Protein AF-A0A125QAC5-F1 (afdb_monomer_lite)

Sequence (75 aa):
MTPSEFSAAVVVARMSASDIQELLGIDERTRSQLASGEKPVPRCVALCLWLMAAYGVSILEARVLAEDPRVAKSP

pLDDT: mean 83.13, std 10.82, range [41.25, 91.44]

Radius of gyration: 12.72 Å; chains: 1; bounding box: 22×23×38 Å

Structure (mmCIF, N/CA/C/O backbone):
data_AF-A0A125QAC5-F1
#
_entry.id   AF-A0A125QAC5-F1
#
loop_
_atom_site.group_PDB
_atom_site.id
_atom_site.type_symbol
_atom_site.label_atom_id
_atom_site.label_alt_id
_atom_site.label_comp_id
_atom_site.label_asym_id
_atom_site.label_entity_id
_atom_site.label_seq_id
_atom_site.pdbx_PDB_ins_code
_atom_site.Cartn_x
_atom_site.Cartn_y
_atom_site.Cartn_z
_atom_site.occupancy
_atom_site.B_iso_or_equiv
_atom_site.auth_seq_id
_atom_site.auth_comp_id
_atom_site.auth_asym_id
_atom_site.auth_atom_id
_atom_site.pdbx_PDB_model_num
ATOM 1 N N . MET A 1 1 ? -10.682 -5.660 2.396 1.00 82.31 1 MET A N 1
ATOM 2 C CA . MET A 1 1 ? -9.380 -5.407 3.025 1.00 82.31 1 MET A CA 1
ATOM 3 C C . MET A 1 1 ? -9.595 -4.913 4.443 1.00 82.31 1 MET A C 1
ATOM 5 O O . MET A 1 1 ? -10.325 -3.943 4.622 1.00 82.31 1 MET A O 1
ATOM 9 N N . THR A 1 2 ? -9.029 -5.601 5.429 1.00 89.19 2 THR A N 1
ATOM 10 C CA . THR A 1 2 ? -9.017 -5.177 6.838 1.00 89.19 2 THR A CA 1
ATOM 11 C C . THR A 1 2 ? -7.902 -4.146 7.094 1.00 89.19 2 THR A C 1
ATOM 13 O O . THR A 1 2 ? -6.974 -4.044 6.289 1.00 89.19 2 THR A O 1
ATOM 16 N N . PRO A 1 3 ? -7.940 -3.381 8.201 1.00 88.19 3 PRO A N 1
ATOM 17 C CA . PRO A 1 3 ? -6.869 -2.432 8.543 1.00 88.19 3 PRO A CA 1
ATOM 18 C C . PRO A 1 3 ? -5.487 -3.099 8.680 1.00 88.19 3 PRO A C 1
ATOM 20 O O . PRO A 1 3 ? -4.463 -2.563 8.246 1.00 88.19 3 PRO A O 1
ATOM 23 N N . SER A 1 4 ? -5.462 -4.320 9.222 1.00 86.94 4 SER A N 1
ATOM 24 C CA . SER A 1 4 ? -4.253 -5.141 9.332 1.00 86.94 4 SER A CA 1
ATOM 25 C C . SER A 1 4 ? -3.739 -5.595 7.966 1.00 86.94 4 SER A C 1
ATOM 27 O O . SER A 1 4 ? -2.541 -5.510 7.712 1.00 86.94 4 SER A O 1
ATOM 29 N N . GLU A 1 5 ? -4.630 -6.016 7.062 1.00 87.94 5 GLU A N 1
ATOM 30 C CA . GLU A 1 5 ? -4.265 -6.363 5.680 1.00 87.94 5 GLU A CA 1
ATOM 31 C C . GLU A 1 5 ? -3.723 -5.158 4.912 1.00 87.94 5 GLU A C 1
ATOM 33 O O . GLU A 1 5 ? -2.769 -5.308 4.158 1.00 87.94 5 GLU A O 1
ATOM 3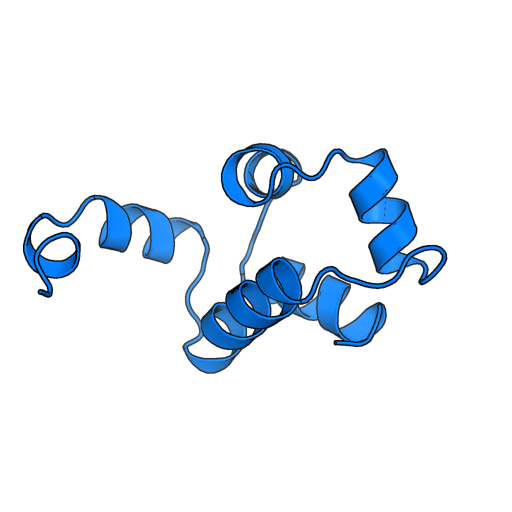8 N N . PHE A 1 6 ? -4.290 -3.967 5.119 1.00 87.62 6 PHE A N 1
ATOM 39 C CA . PHE A 1 6 ? -3.780 -2.735 4.518 1.00 87.62 6 PHE A CA 1
ATOM 40 C C . PHE A 1 6 ? -2.345 -2.455 4.968 1.00 87.62 6 PHE A C 1
ATOM 42 O O . PHE A 1 6 ? -1.463 -2.243 4.139 1.00 87.62 6 PHE A O 1
ATOM 49 N N . SER A 1 7 ? -2.096 -2.527 6.276 1.00 87.31 7 SER A N 1
ATOM 50 C CA . SER A 1 7 ? -0.765 -2.297 6.844 1.00 87.31 7 SER A CA 1
ATOM 51 C C . SER A 1 7 ? 0.245 -3.339 6.352 1.00 87.31 7 SER A C 1
ATOM 53 O O . SER A 1 7 ? 1.361 -2.990 5.974 1.00 87.31 7 SER A O 1
ATOM 55 N N . ALA A 1 8 ? -0.160 -4.610 6.286 1.00 88.94 8 ALA A N 1
ATOM 56 C CA . ALA A 1 8 ? 0.669 -5.685 5.750 1.00 88.94 8 ALA A CA 1
ATOM 57 C C . ALA A 1 8 ? 0.964 -5.497 4.254 1.00 88.94 8 ALA A C 1
ATOM 59 O O . ALA A 1 8 ? 2.115 -5.617 3.842 1.00 88.94 8 ALA A O 1
ATOM 60 N N . ALA A 1 9 ? -0.042 -5.153 3.445 1.00 88.06 9 ALA A N 1
ATOM 61 C CA . ALA A 1 9 ? 0.125 -4.947 2.010 1.00 88.06 9 ALA A CA 1
ATOM 62 C C . ALA A 1 9 ? 1.053 -3.765 1.703 1.00 88.06 9 ALA A C 1
ATOM 64 O O . ALA A 1 9 ? 1.893 -3.872 0.818 1.00 88.06 9 ALA A O 1
ATOM 65 N N . VAL A 1 10 ? 0.965 -2.676 2.474 1.00 87.44 10 VAL A N 1
ATOM 66 C CA . VAL A 1 10 ? 1.885 -1.532 2.370 1.00 87.44 10 VAL A CA 1
ATOM 67 C C . VAL A 1 10 ? 3.336 -1.949 2.634 1.00 87.44 10 VAL A C 1
ATOM 69 O O . VAL A 1 10 ? 4.238 -1.552 1.895 1.00 87.44 10 VAL A O 1
ATOM 72 N N . VAL A 1 11 ? 3.568 -2.785 3.652 1.00 88.44 11 VAL A N 1
ATOM 73 C CA . VAL A 1 11 ? 4.905 -3.306 3.980 1.00 88.44 11 VAL A CA 1
ATOM 74 C C . VAL A 1 11 ? 5.418 -4.250 2.890 1.00 88.44 11 VAL A C 1
ATOM 76 O O . VAL A 1 11 ? 6.564 -4.122 2.462 1.00 88.44 11 VAL A O 1
ATOM 79 N N . VAL A 1 12 ? 4.575 -5.167 2.405 1.00 86.62 12 VAL A N 1
ATOM 80 C CA . VAL A 1 12 ? 4.920 -6.113 1.328 1.00 86.62 12 VAL A CA 1
ATOM 81 C C . VAL A 1 12 ? 5.245 -5.374 0.029 1.00 86.62 12 VAL A C 1
ATOM 83 O O . VAL A 1 12 ? 6.250 -5.675 -0.609 1.00 86.62 12 VAL A O 1
ATOM 86 N N . ALA A 1 13 ? 4.461 -4.352 -0.315 1.00 86.94 13 ALA A N 1
ATOM 87 C CA . ALA A 1 13 ? 4.698 -3.496 -1.473 1.00 86.94 13 ALA A CA 1
ATOM 88 C C . ALA A 1 13 ? 5.899 -2.544 -1.291 1.00 86.94 13 ALA A C 1
ATOM 90 O O . ALA A 1 13 ? 6.268 -1.843 -2.235 1.00 86.94 13 ALA A O 1
ATOM 91 N N . ARG A 1 14 ? 6.526 -2.521 -0.102 1.00 88.56 14 ARG A N 1
ATOM 92 C CA . ARG A 1 14 ? 7.665 -1.659 0.265 1.00 88.56 14 ARG A CA 1
ATOM 93 C C . ARG A 1 14 ? 7.405 -0.175 -0.005 1.00 88.56 14 ARG A C 1
ATOM 95 O O . ARG A 1 14 ? 8.298 0.545 -0.442 1.00 88.56 14 ARG A O 1
ATOM 102 N N . MET A 1 15 ? 6.177 0.274 0.239 1.00 86.81 15 MET A N 1
ATOM 103 C CA . MET A 1 15 ? 5.788 1.657 -0.025 1.00 86.81 15 MET A CA 1
ATOM 104 C C . MET A 1 15 ? 6.219 2.570 1.121 1.00 86.81 15 MET A C 1
ATOM 106 O O . MET A 1 15 ? 5.926 2.305 2.289 1.00 86.81 15 MET A O 1
ATOM 110 N N . SER A 1 16 ? 6.880 3.675 0.783 1.00 87.62 16 SER A N 1
ATOM 111 C CA . SER A 1 16 ? 7.110 4.774 1.721 1.00 87.62 16 SER A CA 1
ATOM 112 C C . SER A 1 16 ? 5.846 5.629 1.899 1.00 87.62 16 SER A C 1
ATOM 114 O O . SER A 1 16 ? 4.903 5.548 1.110 1.00 87.62 16 SER A O 1
ATOM 116 N N . ALA A 1 17 ? 5.824 6.497 2.916 1.00 84.62 17 ALA A N 1
ATOM 117 C CA . ALA A 1 17 ? 4.732 7.460 3.089 1.00 84.62 17 ALA A CA 1
ATOM 118 C C . ALA A 1 17 ? 4.579 8.385 1.865 1.00 84.62 17 ALA A C 1
ATOM 120 O O . ALA A 1 17 ? 3.459 8.666 1.442 1.00 84.62 17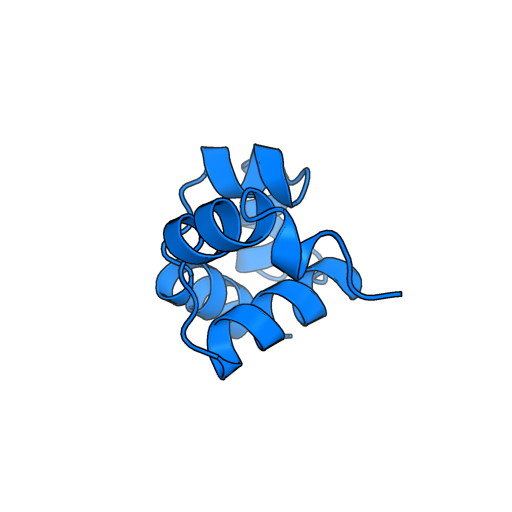 ALA A O 1
ATOM 121 N N . SER A 1 18 ? 5.697 8.788 1.249 1.00 86.00 18 SER A N 1
ATOM 122 C CA . SER A 1 18 ? 5.698 9.552 -0.003 1.00 86.00 18 SER A CA 1
ATOM 123 C C . SER A 1 18 ? 5.101 8.768 -1.172 1.00 86.00 18 SER A C 1
ATOM 125 O O . SER A 1 18 ? 4.300 9.328 -1.912 1.00 86.00 18 SER A O 1
ATOM 127 N N . ASP A 1 19 ? 5.411 7.474 -1.309 1.00 86.69 19 ASP A N 1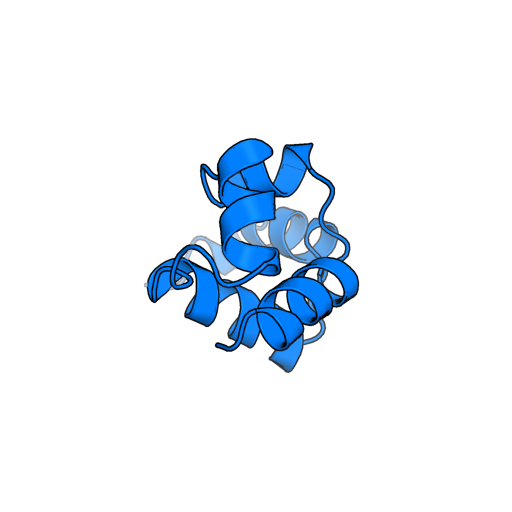
ATOM 128 C CA . ASP A 1 19 ? 4.841 6.645 -2.382 1.00 86.69 19 ASP A CA 1
ATOM 129 C C . ASP A 1 19 ? 3.327 6.496 -2.232 1.00 86.69 19 ASP A C 1
ATOM 131 O O . ASP A 1 19 ? 2.584 6.579 -3.205 1.00 86.69 19 ASP A O 1
ATOM 135 N N . ILE A 1 20 ? 2.849 6.300 -1.002 1.00 86.25 20 ILE A N 1
ATOM 136 C CA . ILE A 1 20 ? 1.414 6.199 -0.706 1.00 86.25 20 ILE A CA 1
ATOM 137 C C . ILE A 1 20 ? 0.697 7.500 -1.079 1.00 86.25 20 ILE A C 1
ATOM 139 O O . ILE A 1 20 ? -0.379 7.462 -1.680 1.00 86.25 20 ILE A O 1
ATOM 143 N N . GLN A 1 21 ? 1.301 8.645 -0.771 1.00 87.19 21 GLN A N 1
ATOM 144 C CA . GLN A 1 21 ? 0.738 9.940 -1.126 1.00 87.19 21 GLN A CA 1
ATOM 145 C C . GLN A 1 21 ? 0.734 10.173 -2.640 1.00 87.19 21 GLN A C 1
ATOM 147 O O . GLN A 1 21 ? -0.266 10.646 -3.172 1.00 87.19 21 GLN A O 1
ATOM 152 N N . GLU A 1 22 ? 1.812 9.827 -3.341 1.00 84.50 22 GLU A N 1
ATOM 153 C CA . GLU A 1 22 ? 1.940 10.057 -4.782 1.00 84.50 22 GLU A CA 1
ATOM 154 C C . GLU A 1 22 ? 1.045 9.122 -5.610 1.00 84.50 22 GLU A C 1
ATOM 156 O O . GLU A 1 22 ? 0.382 9.565 -6.544 1.00 84.50 22 GLU A O 1
ATOM 161 N N . LEU A 1 23 ? 0.987 7.835 -5.256 1.00 81.06 23 LEU A N 1
ATOM 162 C CA . LEU A 1 23 ? 0.319 6.807 -6.065 1.00 81.06 23 LEU A CA 1
ATOM 163 C C . LEU A 1 23 ? -1.134 6.570 -5.671 1.00 81.06 23 LEU A C 1
ATOM 165 O O . LEU A 1 23 ? -1.962 6.251 -6.521 1.00 81.06 23 LEU A O 1
ATOM 169 N N . LEU A 1 24 ? -1.448 6.688 -4.380 1.00 83.12 24 LEU A N 1
ATOM 170 C CA . LEU A 1 24 ? -2.799 6.457 -3.871 1.00 83.12 24 LEU A CA 1
ATOM 171 C C . LEU A 1 24 ? -3.520 7.769 -3.539 1.00 83.12 24 LEU A C 1
ATOM 173 O O . LEU A 1 24 ? -4.719 7.738 -3.267 1.00 83.12 24 LEU A O 1
ATOM 177 N N . GLY A 1 25 ? -2.821 8.912 -3.553 1.00 86.19 25 GLY A N 1
ATOM 178 C CA . GLY A 1 25 ? -3.393 10.203 -3.160 1.00 86.19 25 GLY A CA 1
ATOM 179 C C . GLY A 1 25 ? -3.738 10.276 -1.670 1.00 86.19 25 GLY A C 1
ATOM 180 O O . GLY A 1 25 ? -4.588 11.072 -1.275 1.00 86.19 25 GLY A O 1
ATOM 181 N N . ILE A 1 26 ? -3.141 9.409 -0.845 1.00 89.19 26 ILE A N 1
ATOM 182 C CA . ILE A 1 26 ? -3.470 9.270 0.576 1.00 89.19 26 ILE A CA 1
ATOM 183 C C . ILE A 1 26 ? -2.427 10.020 1.401 1.00 89.19 26 ILE A C 1
ATOM 185 O O . ILE A 1 26 ? -1.254 9.656 1.408 1.00 89.19 26 ILE A O 1
ATOM 189 N N . ASP A 1 27 ? -2.862 11.042 2.135 1.00 90.75 27 ASP A N 1
ATOM 190 C CA . ASP A 1 27 ? -2.003 11.736 3.092 1.00 90.75 27 ASP A CA 1
ATOM 191 C C . ASP A 1 27 ? -1.721 10.885 4.345 1.00 90.75 27 ASP A C 1
ATOM 193 O O . ASP A 1 27 ? -2.410 9.909 4.656 1.00 90.75 27 ASP A O 1
ATOM 197 N N . GLU A 1 28 ? -0.696 11.268 5.103 1.00 87.62 28 GLU A N 1
ATOM 198 C CA . GLU A 1 28 ? -0.248 10.528 6.289 1.00 87.62 28 GLU A CA 1
ATOM 199 C C . GLU A 1 28 ? -1.350 10.379 7.358 1.00 87.62 28 GLU A C 1
ATOM 201 O O . GLU A 1 28 ? -1.468 9.346 8.029 1.00 87.62 28 GLU A O 1
ATOM 206 N N . ARG A 1 29 ? -2.218 11.392 7.479 1.00 91.44 29 ARG A N 1
ATOM 207 C CA . ARG A 1 29 ? -3.364 11.364 8.392 1.00 91.44 29 ARG A CA 1
ATOM 208 C C . ARG A 1 29 ? -4.376 10.308 7.964 1.00 91.44 29 ARG A C 1
ATOM 210 O O . ARG A 1 29 ? -4.785 9.489 8.784 1.00 91.44 29 ARG A O 1
ATOM 217 N N . THR A 1 30 ? -4.772 10.301 6.697 1.00 90.00 30 THR A N 1
ATOM 218 C CA . THR A 1 30 ? -5.718 9.324 6.156 1.00 90.00 30 THR A CA 1
ATOM 219 C C . THR A 1 30 ? -5.116 7.929 6.205 1.00 90.00 30 THR A C 1
ATOM 221 O O . THR A 1 30 ? -5.796 7.006 6.640 1.00 90.00 30 THR A O 1
ATOM 224 N N . ARG A 1 31 ? -3.827 7.768 5.880 1.00 88.25 31 ARG A N 1
ATOM 225 C CA . ARG A 1 31 ? -3.110 6.492 6.018 1.00 88.25 31 ARG A CA 1
ATOM 226 C C . ARG A 1 31 ? -3.240 5.926 7.431 1.00 88.25 31 ARG A C 1
ATOM 228 O O . ARG A 1 31 ? -3.560 4.750 7.590 1.00 88.25 31 ARG A O 1
ATOM 235 N N . SER A 1 32 ? -3.045 6.770 8.441 1.00 89.69 32 SER A N 1
ATOM 236 C CA . SER A 1 32 ? -3.175 6.385 9.848 1.00 89.69 32 SER A CA 1
ATOM 237 C C . SER A 1 32 ? -4.608 5.980 10.208 1.00 89.69 32 SER A C 1
ATOM 239 O O . SER A 1 32 ? -4.799 4.957 10.857 1.00 89.69 32 SER A O 1
ATOM 241 N N . GLN A 1 33 ? -5.617 6.717 9.728 1.00 91.44 33 GLN A N 1
ATOM 242 C CA . GLN A 1 33 ? -7.038 6.385 9.933 1.00 91.44 33 GLN A CA 1
ATOM 243 C C . GLN A 1 33 ? -7.456 5.074 9.248 1.00 91.44 33 GLN A C 1
ATOM 245 O O . GLN A 1 33 ? -8.323 4.357 9.745 1.00 91.44 33 GLN A O 1
ATOM 250 N N . LEU A 1 34 ? -6.853 4.751 8.101 1.00 90.19 34 LEU A N 1
ATOM 251 C CA . LEU A 1 34 ? -7.083 3.489 7.397 1.00 90.19 34 LEU A CA 1
ATOM 252 C C . LEU A 1 34 ? -6.414 2.312 8.116 1.00 90.19 34 LEU A C 1
ATOM 254 O O . LEU A 1 34 ? -7.022 1.252 8.253 1.00 90.19 34 LEU A O 1
ATOM 258 N N . ALA A 1 35 ? -5.187 2.503 8.607 1.00 8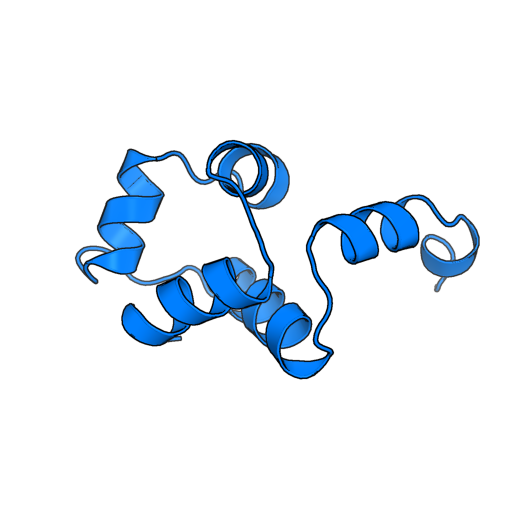8.56 35 ALA A N 1
ATOM 259 C CA . ALA A 1 35 ? -4.443 1.491 9.355 1.00 88.56 35 ALA A CA 1
ATOM 260 C C . ALA A 1 35 ? -5.044 1.213 10.745 1.00 88.56 35 ALA A C 1
ATOM 262 O O . ALA A 1 35 ? -4.997 0.078 11.215 1.00 88.56 35 ALA A O 1
ATOM 263 N N . SER A 1 36 ? -5.642 2.221 11.389 1.00 89.19 36 SER A N 1
ATOM 264 C CA . SER A 1 36 ? -6.357 2.070 12.664 1.00 89.19 36 SER A CA 1
ATOM 265 C C . SER A 1 36 ? -7.773 1.505 12.506 1.00 89.19 36 SER A C 1
ATOM 267 O O . SER A 1 36 ? -8.371 1.068 13.487 1.00 89.19 36 SER A O 1
ATOM 269 N N . GLY A 1 37 ? -8.320 1.510 11.286 1.00 88.69 37 GLY A N 1
ATOM 270 C CA . GLY A 1 37 ? -9.702 1.117 11.010 1.00 88.69 37 GLY A CA 1
ATOM 271 C C . GLY A 1 37 ? -10.748 2.176 11.360 1.00 88.69 37 GLY A C 1
ATOM 272 O O . GLY A 1 37 ? -11.940 1.895 11.262 1.00 88.69 37 GLY A O 1
ATOM 273 N N . GLU A 1 38 ? -10.328 3.392 11.719 1.00 89.62 38 GLU A N 1
ATOM 274 C CA . GLU A 1 38 ? -11.215 4.549 11.909 1.00 89.62 38 GLU A CA 1
ATOM 275 C C . GLU A 1 38 ? -11.941 4.919 10.606 1.00 89.62 38 GLU A C 1
ATOM 277 O O . GLU A 1 38 ? -13.084 5.379 10.625 1.00 89.62 38 GLU A O 1
ATOM 282 N N . LYS A 1 39 ? -11.297 4.673 9.458 1.00 89.88 39 LYS A N 1
ATOM 283 C CA . LYS A 1 39 ? -11.910 4.772 8.132 1.00 89.88 39 LYS A CA 1
ATOM 284 C C . LYS A 1 39 ? -11.790 3.459 7.355 1.00 89.88 39 LYS A C 1
ATOM 286 O O . LYS A 1 39 ? -10.753 2.799 7.415 1.00 89.88 39 LYS A O 1
ATOM 291 N N . PRO A 1 40 ? -12.815 3.098 6.563 1.00 89.00 40 PRO A N 1
ATOM 292 C CA . PRO A 1 40 ? -12.728 1.953 5.671 1.00 89.00 40 PRO A CA 1
ATOM 293 C C . PRO A 1 40 ? -11.763 2.232 4.511 1.00 89.00 40 PRO A C 1
ATOM 295 O O . PRO A 1 40 ? -11.764 3.320 3.934 1.00 89.00 40 PRO A O 1
ATOM 298 N N . VAL A 1 41 ? -10.982 1.219 4.128 1.00 89.31 41 VAL A N 1
ATOM 299 C CA . VAL A 1 41 ? -10.082 1.286 2.966 1.00 89.31 41 VAL A CA 1
ATOM 300 C C . VAL A 1 41 ? -10.909 1.397 1.678 1.00 89.31 41 VAL A C 1
ATOM 302 O O . VAL A 1 41 ? -11.752 0.526 1.427 1.00 89.31 41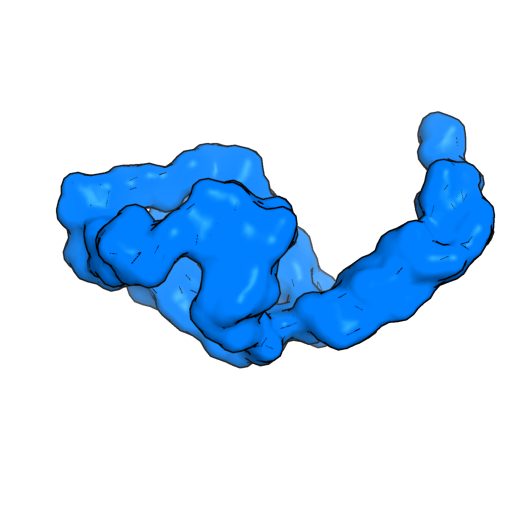 VAL A O 1
ATOM 305 N N . PRO A 1 42 ? -10.688 2.428 0.835 1.00 90.94 42 PRO A N 1
ATOM 306 C CA . PRO A 1 42 ? -11.363 2.548 -0.452 1.00 90.94 42 PRO A CA 1
ATOM 307 C C . PRO A 1 42 ? -11.155 1.301 -1.317 1.00 90.94 42 PRO A C 1
ATOM 309 O O . PRO A 1 42 ? -10.059 0.745 -1.376 1.00 90.94 42 PRO A O 1
ATOM 312 N N . ARG A 1 43 ? -12.200 0.864 -2.030 1.00 89.12 43 ARG A N 1
ATOM 313 C CA . ARG A 1 43 ? -12.155 -0.381 -2.822 1.00 89.12 43 ARG A CA 1
ATOM 314 C C . ARG A 1 43 ? -11.062 -0.374 -3.893 1.00 89.12 43 ARG A C 1
ATOM 316 O O . ARG A 1 43 ? -10.425 -1.400 -4.088 1.00 89.12 43 ARG A O 1
ATOM 323 N N . CYS A 1 44 ? -10.830 0.762 -4.551 1.00 87.00 44 CYS A N 1
ATOM 324 C CA . CYS A 1 44 ? -9.755 0.911 -5.535 1.00 87.00 44 CYS A C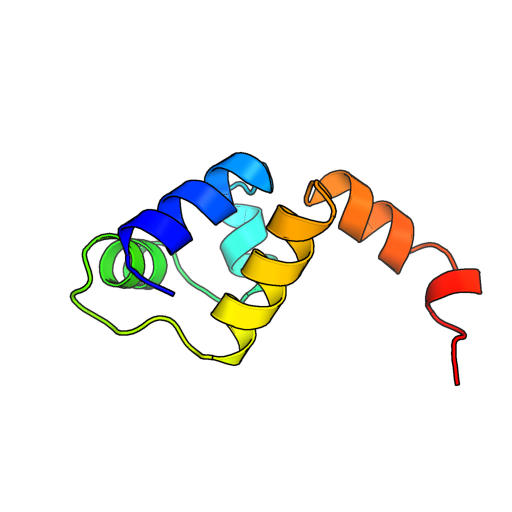A 1
ATOM 325 C C . CYS A 1 44 ? -8.375 0.661 -4.910 1.00 87.00 44 CYS A C 1
ATOM 327 O O . CYS A 1 44 ? -7.613 -0.154 -5.415 1.00 87.00 44 CYS A O 1
ATOM 329 N N . VAL A 1 45 ? -8.101 1.280 -3.761 1.00 89.06 45 VAL A N 1
ATOM 330 C CA . VAL A 1 45 ? -6.848 1.116 -3.010 1.00 89.06 45 VAL A CA 1
ATOM 331 C C . VAL A 1 45 ? -6.670 -0.331 -2.558 1.00 89.06 45 VAL A C 1
ATOM 333 O O . VAL A 1 45 ? -5.600 -0.907 -2.733 1.00 89.06 45 VAL A O 1
ATOM 336 N N . ALA A 1 46 ? -7.734 -0.941 -2.032 1.00 89.94 46 ALA A N 1
ATOM 337 C CA . ALA A 1 46 ? -7.719 -2.337 -1.612 1.00 89.94 46 ALA A CA 1
ATOM 338 C C . ALA A 1 46 ? -7.395 -3.294 -2.771 1.00 89.94 46 ALA A C 1
ATOM 340 O O . ALA A 1 46 ? -6.601 -4.212 -2.590 1.00 89.94 46 ALA A O 1
ATOM 341 N N . LEU A 1 47 ? -7.978 -3.074 -3.954 1.00 90.00 47 LEU A N 1
ATOM 342 C CA . LEU A 1 47 ? -7.710 -3.890 -5.140 1.00 90.00 47 LEU A CA 1
ATOM 343 C C . LEU A 1 47 ? -6.264 -3.739 -5.624 1.00 90.00 47 LEU A C 1
ATOM 345 O O . LEU A 1 47 ? -5.616 -4.751 -5.877 1.00 90.00 47 LEU A O 1
ATOM 349 N N . CYS A 1 48 ? -5.742 -2.510 -5.700 1.00 86.88 48 CYS A N 1
ATOM 350 C CA . CYS A 1 48 ? -4.348 -2.267 -6.085 1.00 86.88 48 CYS A CA 1
ATOM 351 C C . CYS A 1 48 ? -3.376 -2.979 -5.139 1.00 86.88 48 CYS A C 1
ATOM 353 O O . CYS A 1 48 ? -2.500 -3.717 -5.580 1.00 86.88 48 CYS A O 1
ATOM 355 N N . LEU A 1 49 ? -3.573 -2.812 -3.831 1.00 87.88 49 LEU A N 1
ATOM 356 C CA . LEU A 1 49 ? -2.728 -3.430 -2.813 1.00 87.88 49 LEU A CA 1
ATOM 357 C C . LEU A 1 49 ? -2.840 -4.960 -2.806 1.00 87.88 49 LEU A C 1
ATOM 359 O O . LEU A 1 49 ? -1.831 -5.638 -2.634 1.00 87.88 49 LEU A O 1
ATOM 363 N N . TRP A 1 50 ? -4.031 -5.522 -3.031 1.00 89.38 50 TRP A N 1
ATOM 364 C CA . TRP A 1 50 ? -4.194 -6.971 -3.176 1.00 89.38 50 TRP A CA 1
ATOM 365 C C . TRP A 1 50 ? -3.494 -7.520 -4.413 1.00 89.38 50 TRP A C 1
ATOM 367 O O . TRP A 1 50 ? -2.872 -8.572 -4.319 1.00 89.38 50 TRP A O 1
ATOM 377 N N . LEU A 1 51 ? -3.554 -6.822 -5.548 1.00 87.38 51 LEU A N 1
ATOM 378 C CA . LEU A 1 51 ? -2.827 -7.223 -6.751 1.00 87.38 51 LEU A CA 1
ATOM 379 C C . LEU A 1 51 ? -1.316 -7.177 -6.511 1.00 87.38 51 LEU A C 1
ATOM 381 O O . LEU A 1 51 ? -0.633 -8.167 -6.751 1.00 87.38 51 LEU A O 1
ATOM 385 N N . MET A 1 52 ? -0.796 -6.080 -5.958 1.00 86.31 52 MET A N 1
ATOM 386 C CA . MET A 1 52 ? 0.631 -5.974 -5.637 1.00 86.31 52 MET A CA 1
ATOM 387 C C . MET A 1 52 ? 1.080 -7.076 -4.671 1.00 86.31 52 MET A C 1
ATOM 389 O O . MET A 1 52 ? 2.095 -7.726 -4.910 1.00 86.31 52 MET A O 1
ATOM 393 N N . ALA A 1 53 ? 0.291 -7.353 -3.629 1.00 86.06 53 ALA A N 1
ATOM 394 C CA . ALA A 1 53 ? 0.582 -8.420 -2.678 1.00 86.06 53 ALA A CA 1
ATOM 395 C C . ALA A 1 53 ? 0.508 -9.822 -3.311 1.00 86.06 53 ALA A C 1
ATOM 397 O O . ALA A 1 53 ? 1.363 -10.657 -3.028 1.00 86.06 53 ALA A O 1
ATOM 398 N N . ALA A 1 54 ? -0.476 -10.087 -4.175 1.00 86.38 54 ALA A N 1
ATOM 399 C CA . ALA A 1 54 ? -0.657 -11.387 -4.824 1.00 86.38 54 ALA A CA 1
ATOM 400 C C . ALA A 1 54 ? 0.463 -11.714 -5.822 1.00 86.38 54 ALA A C 1
ATOM 402 O O . ALA A 1 54 ? 0.885 -12.864 -5.914 1.00 86.38 54 ALA A O 1
ATOM 403 N N . TYR A 1 55 ? 0.953 -10.707 -6.548 1.00 84.88 55 TYR A N 1
ATOM 404 C CA . TYR A 1 55 ? 2.042 -10.861 -7.515 1.00 84.88 55 TYR A CA 1
ATOM 405 C C . TYR A 1 55 ? 3.433 -10.619 -6.906 1.00 84.88 55 TYR A C 1
ATOM 407 O O . TYR A 1 55 ? 4.431 -10.760 -7.606 1.00 84.88 55 TYR A O 1
ATOM 415 N N . GLY A 1 56 ? 3.513 -10.266 -5.617 1.00 83.31 56 GLY A N 1
ATOM 416 C CA . GLY A 1 56 ? 4.776 -9.962 -4.938 1.00 83.31 56 GLY A CA 1
ATOM 417 C C . GLY A 1 56 ? 5.512 -8.755 -5.525 1.00 83.31 56 GLY A C 1
ATOM 418 O O . GLY A 1 56 ? 6.731 -8.681 -5.416 1.00 83.31 56 GLY A O 1
ATOM 419 N N . VAL A 1 57 ? 4.781 -7.836 -6.160 1.00 83.88 57 VAL A N 1
ATOM 420 C CA . VAL A 1 57 ? 5.343 -6.675 -6.854 1.00 83.88 57 VAL A CA 1
ATOM 421 C C . VAL A 1 57 ? 5.524 -5.540 -5.856 1.00 83.88 57 VAL A C 1
ATOM 423 O O . VAL A 1 57 ? 4.560 -5.034 -5.276 1.00 83.88 57 VAL A O 1
ATOM 426 N N . SER A 1 58 ? 6.770 -5.122 -5.669 1.00 86.50 58 SER A N 1
ATOM 427 C CA . SER A 1 58 ? 7.108 -3.912 -4.927 1.00 86.50 58 SER A CA 1
ATOM 428 C C . SER A 1 58 ? 6.775 -2.660 -5.731 1.00 86.50 58 SER A C 1
ATOM 430 O O . SER A 1 58 ? 6.643 -2.690 -6.956 1.00 86.50 58 SER A O 1
ATOM 432 N N . ILE A 1 59 ? 6.683 -1.516 -5.056 1.00 83.38 59 ILE A N 1
ATOM 433 C CA . ILE A 1 59 ? 6.365 -0.274 -5.755 1.00 83.38 59 ILE A CA 1
ATOM 434 C C . ILE A 1 59 ? 7.438 0.151 -6.761 1.00 83.38 59 ILE A C 1
ATOM 436 O O . ILE A 1 59 ? 7.116 0.725 -7.798 1.00 83.38 59 ILE A O 1
ATOM 440 N N . LEU A 1 60 ? 8.701 -0.190 -6.499 1.00 82.06 60 LEU A N 1
ATOM 441 C CA . LEU A 1 60 ? 9.794 0.057 -7.432 1.00 82.06 60 LEU A CA 1
ATOM 442 C C . LEU A 1 60 ? 9.601 -0.745 -8.726 1.00 82.06 60 LEU A C 1
ATOM 444 O O . LEU A 1 60 ? 9.698 -0.188 -9.814 1.00 82.06 60 LEU A O 1
ATOM 448 N N . GLU A 1 61 ? 9.268 -2.031 -8.610 1.00 82.50 61 GLU A N 1
ATOM 449 C CA . GLU A 1 61 ? 8.978 -2.889 -9.765 1.00 82.50 61 GLU A CA 1
ATOM 450 C C . GLU A 1 61 ? 7.731 -2.412 -10.514 1.00 82.50 61 GLU A C 1
ATOM 452 O O . GLU A 1 61 ? 7.736 -2.370 -11.741 1.00 82.50 61 GLU A O 1
ATOM 457 N N . ALA A 1 62 ? 6.691 -1.979 -9.796 1.00 80.69 62 ALA A N 1
ATOM 458 C CA . ALA A 1 62 ? 5.492 -1.415 -10.409 1.00 80.69 62 ALA A CA 1
ATOM 459 C C . ALA A 1 62 ? 5.791 -0.137 -11.210 1.00 80.69 62 ALA A C 1
ATOM 461 O O . ALA A 1 62 ? 5.260 0.018 -12.308 1.00 80.69 62 ALA A O 1
ATOM 462 N N . ARG A 1 63 ? 6.657 0.757 -10.708 1.00 80.19 63 ARG A N 1
ATOM 463 C CA . ARG A 1 63 ? 7.083 1.959 -11.447 1.00 80.19 63 ARG A CA 1
ATOM 464 C C . ARG A 1 63 ? 7.875 1.596 -12.700 1.00 80.19 63 ARG A C 1
ATOM 466 O O . ARG A 1 63 ? 7.559 2.098 -13.771 1.00 80.19 63 ARG A O 1
ATOM 473 N N . VAL A 1 64 ? 8.822 0.664 -12.592 1.00 81.88 64 VAL A N 1
ATOM 474 C CA . VAL A 1 64 ? 9.587 0.165 -13.749 1.00 81.88 64 VAL A CA 1
ATOM 475 C C . VAL A 1 64 ? 8.661 -0.446 -14.806 1.00 81.88 64 VAL A C 1
ATOM 477 O O . VAL A 1 64 ? 8.839 -0.202 -15.996 1.00 81.88 64 VAL A O 1
ATOM 480 N N . LEU A 1 65 ? 7.644 -1.206 -14.389 1.00 74.81 65 LEU A N 1
ATOM 481 C CA . LEU A 1 65 ? 6.647 -1.775 -15.298 1.00 74.81 65 LEU A CA 1
ATOM 482 C C . LEU A 1 65 ? 5.744 -0.706 -15.924 1.00 74.81 65 LEU A C 1
ATOM 484 O O . LEU A 1 65 ? 5.410 -0.820 -17.097 1.00 74.81 65 LEU A O 1
ATOM 488 N N . ALA A 1 66 ? 5.354 0.324 -15.172 1.00 74.31 66 ALA A N 1
ATOM 489 C CA . ALA A 1 66 ? 4.543 1.428 -15.685 1.00 74.31 66 ALA A CA 1
ATOM 490 C C . ALA A 1 66 ? 5.307 2.298 -16.698 1.00 74.31 66 ALA A C 1
ATOM 492 O O . ALA A 1 66 ? 4.709 2.823 -17.637 1.00 74.31 66 ALA A O 1
ATOM 493 N N . GLU A 1 67 ? 6.622 2.425 -16.525 1.00 76.38 67 GLU A N 1
ATOM 494 C CA . GLU A 1 67 ? 7.516 3.100 -17.466 1.00 76.38 67 GLU A CA 1
ATOM 495 C C . GLU A 1 67 ? 7.863 2.230 -18.690 1.00 76.38 67 GLU A C 1
ATOM 497 O O . GLU A 1 67 ? 8.308 2.776 -19.702 1.00 76.38 67 GLU A O 1
ATOM 502 N N . ASP A 1 68 ? 7.634 0.904 -18.658 1.00 68.19 68 ASP A N 1
ATOM 503 C CA . ASP A 1 68 ? 7.844 0.040 -19.828 1.00 68.19 68 ASP A CA 1
ATOM 504 C C . ASP A 1 68 ? 6.746 0.302 -20.886 1.00 68.19 68 ASP A C 1
ATOM 506 O O . ASP A 1 68 ? 5.568 -0.031 -20.687 1.00 68.19 68 ASP A O 1
ATOM 510 N N . PRO A 1 69 ? 7.105 0.836 -22.072 1.00 59.19 69 PRO A N 1
ATOM 511 C CA . PRO A 1 69 ? 6.146 1.174 -23.122 1.00 59.19 69 PRO A CA 1
ATOM 512 C C . PRO A 1 69 ? 5.404 -0.041 -23.703 1.00 59.19 69 PRO A C 1
ATOM 514 O O . PRO A 1 69 ? 4.428 0.138 -24.435 1.00 59.19 69 PRO A O 1
ATOM 517 N N . ARG A 1 70 ? 5.849 -1.272 -23.413 1.00 63.75 70 ARG A N 1
ATOM 518 C CA . ARG A 1 70 ? 5.170 -2.515 -23.810 1.00 63.75 70 ARG A CA 1
ATOM 519 C C . ARG A 1 70 ? 4.031 -2.888 -22.862 1.00 63.75 70 ARG A C 1
ATOM 521 O O . ARG A 1 70 ? 3.067 -3.492 -23.314 1.00 63.75 70 ARG A O 1
ATOM 528 N N . VAL A 1 71 ? 4.109 -2.501 -21.588 1.00 56.06 71 VAL A N 1
ATOM 529 C CA . VAL A 1 71 ? 3.024 -2.693 -20.607 1.00 56.06 71 VAL A CA 1
ATOM 530 C C . VAL A 1 71 ? 1.975 -1.589 -20.756 1.00 56.06 71 VAL A C 1
ATOM 532 O O . VAL A 1 71 ? 0.781 -1.876 -20.752 1.00 56.06 71 VAL A O 1
ATOM 535 N N . ALA A 1 72 ? 2.405 -0.346 -21.005 1.00 53.66 72 ALA A N 1
ATOM 536 C CA . ALA A 1 72 ? 1.513 0.791 -21.270 1.00 53.66 72 ALA A CA 1
ATOM 537 C C . ALA A 1 72 ? 0.675 0.645 -22.562 1.00 53.66 72 ALA A C 1
ATOM 539 O O . ALA A 1 72 ? -0.309 1.357 -22.755 1.00 53.66 72 ALA A O 1
ATOM 540 N N . LYS A 1 73 ? 1.056 -0.284 -23.449 1.00 46.00 73 LYS A N 1
ATOM 541 C CA . LYS A 1 73 ? 0.320 -0.671 -24.659 1.00 46.00 73 LYS A CA 1
ATOM 542 C C . LYS A 1 73 ? -0.244 -2.086 -24.524 1.00 46.00 73 LYS A C 1
ATOM 544 O O . LYS A 1 73 ? 0.120 -2.974 -25.288 1.00 46.00 73 LYS A O 1
ATOM 549 N N . SER A 1 74 ? -1.145 -2.305 -23.578 1.00 41.25 74 SER A N 1
ATOM 550 C CA . SER A 1 74 ? -2.114 -3.398 -23.709 1.00 41.25 74 SER A CA 1
ATOM 551 C C . SER A 1 74 ? -3.486 -2.773 -23.995 1.00 41.25 74 SER A C 1
ATOM 553 O O . SER A 1 74 ? -3.923 -1.959 -23.181 1.00 41.25 74 SER A O 1
ATOM 555 N N . PRO A 1 75 ? -4.089 -3.034 -25.175 1.00 48.38 75 PRO A N 1
ATOM 556 C CA . PRO A 1 75 ? -5.391 -2.490 -25.568 1.00 48.38 75 PRO A CA 1
ATOM 557 C C . PRO A 1 75 ? -6.551 -3.040 -24.732 1.00 48.38 75 PRO A C 1
ATOM 559 O O . PRO A 1 75 ? -6.414 -4.157 -24.181 1.00 48.38 75 PRO A O 1
#

Organism: NCBI:txid1864509

Foldseek 3Di:
DALCLLVVLCVLLVDDQVNCCVPVVAHPVNNVCSNVVVDPDDPVSVVVSVVCNVVSHHPVNVVVLCPPVVNVPDD

Secondary structure (DSSP, 8-state):
--HHHHHHHHHHTT--HHHHHHHH---HHHHHHHHHTSSPPPHHHHHHHHHHHHHT--HHHHHHHHH-TTTS---